Protein AF-A0A4R5APG4-F1 (afdb_monomer)

Secondary structure (DSSP, 8-state):
---TT----SEEEEEEE---GGGHHHHHHHHHHHHHTSSEEEEE-SSHHHHHHHHH-SS-GGGTT-SEEEEE-TTTHHHHHHHHHHHTTT------TTSEES-TTS-EEEEEEESS--EEE-TT--EEEEEE-TTS-EEE-S--SS----TTS--TT--

InterPro domains:
  IPR057929 RamC, N-terminal domain [PF25816] (4-157)

pLDDT: mean 94.04, std 6.3, range [63.09, 98.88]

Structure (mmCIF, N/CA/C/O backbone):
data_AF-A0A4R5APG4-F1
#
_entry.id   AF-A0A4R5APG4-F1
#
loop_
_atom_site.group_PDB
_atom_site.id
_atom_site.type_symbol
_atom_site.label_atom_id
_atom_site.label_alt_id
_atom_site.label_comp_id
_atom_site.label_asym_id
_atom_site.label_entity_id
_atom_site.label_seq_id
_atom_site.pdbx_PDB_ins_code
_atom_site.Cartn_x
_atom_site.Cartn_y
_atom_site.Cartn_z
_atom_site.occupancy
_atom_site.B_iso_or_equiv
_atom_site.auth_seq_id
_atom_site.auth_comp_id
_atom_site.auth_asym_id
_atom_site.auth_atom_id
_atom_site.pdbx_PDB_model_num
ATOM 1 N N . MET A 1 1 ? 4.770 -9.802 8.054 1.00 77.44 1 MET A N 1
ATOM 2 C CA . MET A 1 1 ? 4.606 -11.264 8.021 1.00 77.44 1 MET A CA 1
ATOM 3 C C . MET A 1 1 ? 4.981 -11.716 6.630 1.00 77.44 1 MET A C 1
ATOM 5 O O . MET A 1 1 ? 4.553 -11.059 5.688 1.00 77.44 1 MET A O 1
ATOM 9 N N . HIS A 1 2 ? 5.828 -12.738 6.549 1.00 75.38 2 HIS A N 1
ATOM 10 C CA . HIS A 1 2 ? 6.231 -13.380 5.303 1.00 75.38 2 HIS A CA 1
ATOM 11 C C . HIS A 1 2 ? 5.572 -14.762 5.250 1.00 75.38 2 HIS A C 1
ATOM 13 O O . HIS A 1 2 ? 5.692 -15.497 6.236 1.00 75.38 2 HIS A O 1
ATOM 19 N N . ASP A 1 3 ? 4.857 -15.097 4.175 1.00 73.44 3 ASP A N 1
ATOM 20 C CA . ASP A 1 3 ? 4.383 -16.463 3.928 1.00 73.44 3 ASP A CA 1
ATOM 21 C C . ASP A 1 3 ? 5.492 -17.241 3.200 1.00 73.44 3 ASP A C 1
ATOM 23 O O . ASP A 1 3 ? 5.746 -16.990 2.024 1.00 73.44 3 ASP A O 1
ATOM 27 N N . PRO A 1 4 ? 6.154 -18.214 3.855 1.00 67.12 4 PRO A N 1
ATOM 28 C CA . PRO A 1 4 ? 7.283 -18.937 3.266 1.00 67.12 4 PRO A CA 1
ATOM 29 C C . PRO A 1 4 ? 6.895 -19.817 2.065 1.00 67.12 4 PRO A C 1
ATOM 31 O O . PRO A 1 4 ? 7.771 -20.397 1.429 1.00 67.12 4 PRO A O 1
ATOM 34 N N . ARG A 1 5 ? 5.598 -19.964 1.765 1.00 68.44 5 ARG A N 1
ATOM 35 C CA . ARG A 1 5 ? 5.096 -20.689 0.587 1.00 68.44 5 ARG A CA 1
ATOM 36 C C . ARG A 1 5 ? 4.858 -19.768 -0.611 1.00 68.44 5 ARG A C 1
ATOM 38 O O . ARG A 1 5 ? 4.496 -20.258 -1.676 1.00 68.44 5 ARG A O 1
ATOM 45 N N . PHE A 1 6 ? 5.017 -18.460 -0.428 1.00 70.00 6 PHE A N 1
ATOM 46 C CA . PHE A 1 6 ? 4.746 -17.442 -1.428 1.00 70.00 6 PHE A CA 1
ATOM 47 C C . PHE A 1 6 ? 6.032 -16.685 -1.763 1.00 70.00 6 PHE A C 1
ATOM 49 O O . PHE A 1 6 ? 6.603 -15.977 -0.933 1.00 70.00 6 PHE A O 1
ATOM 56 N N . GLU A 1 7 ? 6.490 -16.827 -3.004 1.00 78.81 7 GLU A N 1
ATOM 57 C CA . GLU A 1 7 ? 7.576 -15.999 -3.512 1.00 78.81 7 GLU A CA 1
ATOM 58 C C . GLU A 1 7 ? 7.003 -14.654 -3.962 1.00 78.81 7 GLU A C 1
ATOM 60 O O . GLU A 1 7 ? 6.211 -14.575 -4.902 1.00 78.81 7 GLU A O 1
ATOM 65 N N . ILE A 1 8 ? 7.399 -13.588 -3.265 1.00 81.44 8 ILE A N 1
ATOM 66 C CA . ILE A 1 8 ? 7.032 -12.219 -3.619 1.00 81.44 8 ILE A CA 1
ATOM 67 C C . ILE A 1 8 ? 7.535 -11.917 -5.047 1.00 81.44 8 ILE A C 1
ATOM 69 O O . ILE A 1 8 ? 8.744 -11.972 -5.290 1.00 81.44 8 ILE A O 1
ATOM 73 N N . PRO A 1 9 ? 6.652 -11.524 -5.986 1.00 88.69 9 PRO A N 1
ATOM 74 C CA . PRO A 1 9 ? 7.078 -11.003 -7.282 1.00 88.69 9 PRO A CA 1
ATOM 75 C C . PRO A 1 9 ? 7.939 -9.748 -7.111 1.00 88.69 9 PRO A C 1
ATOM 77 O O . PRO A 1 9 ? 7.756 -9.006 -6.154 1.00 88.69 9 PRO A O 1
ATOM 80 N N . ALA A 1 10 ? 8.814 -9.420 -8.065 1.00 92.06 10 ALA A N 1
ATOM 81 C CA . ALA A 1 10 ? 9.624 -8.196 -7.981 1.00 92.06 10 ALA A CA 1
ATOM 82 C C . ALA A 1 10 ? 8.779 -6.903 -7.951 1.00 92.06 10 ALA A C 1
ATOM 84 O O . ALA A 1 10 ? 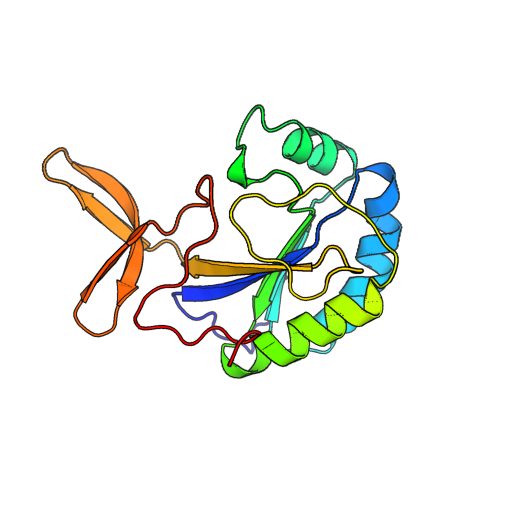9.183 -5.897 -7.360 1.00 92.06 10 ALA A O 1
ATOM 85 N N . GLN A 1 11 ? 7.593 -6.922 -8.566 1.00 95.88 11 GLN A N 1
ATOM 86 C CA . GLN A 1 11 ? 6.645 -5.810 -8.649 1.00 95.88 11 GLN A CA 1
ATOM 87 C C . GLN A 1 11 ? 5.217 -6.303 -8.884 1.00 95.88 11 GLN A C 1
ATOM 89 O O . GLN A 1 11 ? 5.006 -7.425 -9.337 1.00 95.88 11 GLN A O 1
ATOM 94 N N . GLY A 1 12 ? 4.241 -5.436 -8.631 1.00 96.06 12 GLY A N 1
ATOM 95 C CA . GLY A 1 12 ? 2.837 -5.739 -8.876 1.00 96.06 12 GLY A CA 1
ATOM 96 C C . GLY A 1 12 ? 1.892 -4.712 -8.267 1.00 96.06 12 GLY A C 1
ATOM 97 O O . GLY A 1 12 ? 2.291 -3.605 -7.889 1.00 96.06 12 GLY A O 1
ATOM 98 N N . TRP A 1 13 ? 0.630 -5.108 -8.135 1.00 97.31 13 TRP A N 1
ATOM 99 C CA . TRP A 1 13 ? -0.403 -4.331 -7.458 1.00 97.31 13 TRP A CA 1
ATOM 100 C C . TRP A 1 13 ? -0.289 -4.496 -5.941 1.00 97.31 13 TRP A C 1
ATOM 102 O O . TRP A 1 13 ? -0.611 -5.550 -5.401 1.00 97.31 13 TRP A O 1
ATOM 112 N N . LY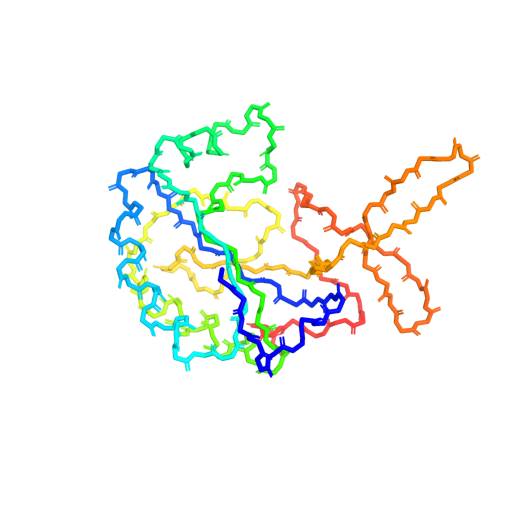S A 1 14 ? 0.163 -3.450 -5.241 1.00 96.62 14 LYS A N 1
ATOM 113 C CA . LYS A 1 14 ? 0.129 -3.405 -3.770 1.00 96.62 14 LYS A CA 1
ATOM 114 C C . LYS A 1 14 ? -1.215 -2.889 -3.301 1.00 96.62 14 LYS A C 1
ATOM 116 O O . LYS A 1 14 ? -1.763 -1.973 -3.917 1.00 96.62 14 LYS A O 1
ATOM 121 N N . LEU A 1 15 ? -1.676 -3.395 -2.162 1.00 98.50 15 LEU A N 1
ATOM 122 C CA . LEU A 1 15 ? -2.828 -2.840 -1.459 1.00 98.50 15 LEU A CA 1
ATOM 123 C C . LEU A 1 15 ? -2.356 -2.069 -0.226 1.00 98.50 15 LEU A C 1
ATOM 125 O O . LEU A 1 15 ? -1.405 -2.465 0.451 1.00 98.50 15 LEU A O 1
ATOM 129 N N . HIS A 1 16 ? -3.045 -0.981 0.090 1.00 98.81 16 HIS A N 1
ATOM 130 C CA . HIS A 1 16 ? -2.822 -0.205 1.298 1.00 98.81 16 HIS A CA 1
ATOM 131 C C . HIS A 1 16 ? -4.139 0.006 2.034 1.00 98.81 16 HIS A C 1
ATOM 133 O O . HIS A 1 16 ? -5.145 0.394 1.440 1.00 98.81 16 HIS A O 1
ATOM 139 N N . VAL A 1 17 ? -4.121 -0.212 3.344 1.00 98.88 17 VAL A N 1
ATOM 140 C CA . VAL A 1 17 ? -5.251 0.105 4.219 1.00 98.88 17 VAL A CA 1
ATOM 141 C C . VAL A 1 17 ? -4.924 1.362 4.995 1.00 98.88 17 VAL A C 1
ATOM 143 O O . VAL A 1 17 ? -3.857 1.457 5.610 1.00 98.88 17 VAL A O 1
ATOM 146 N N . SER A 1 18 ? -5.869 2.299 4.983 1.00 98.81 18 SER A N 1
ATOM 147 C CA . SER A 1 18 ? -5.770 3.550 5.712 1.00 98.81 18 SER A CA 1
ATOM 148 C C . SER A 1 18 ? -6.556 3.571 7.003 1.00 98.81 18 SER A C 1
ATOM 150 O O . SER A 1 18 ? -7.706 3.150 7.067 1.00 98.81 18 SER A O 1
ATOM 152 N N . ALA A 1 19 ? -5.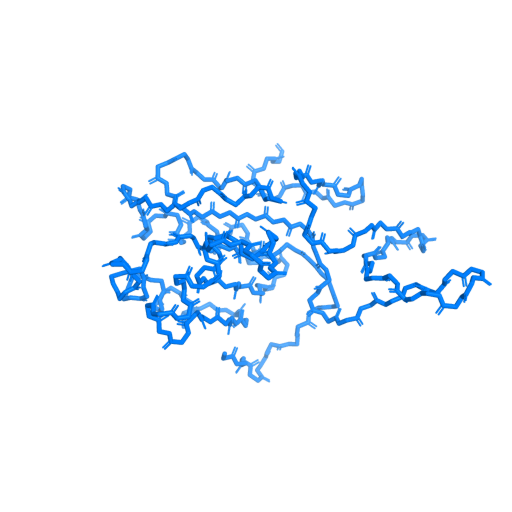910 4.088 8.044 1.00 98.62 19 ALA A N 1
ATOM 153 C CA . ALA A 1 19 ? -6.470 4.208 9.377 1.00 98.62 19 ALA A CA 1
ATOM 154 C C . ALA A 1 19 ? -5.971 5.480 10.064 1.00 98.62 19 ALA A C 1
ATOM 156 O O . ALA A 1 19 ? -4.946 6.069 9.706 1.00 98.62 19 ALA A O 1
ATOM 157 N N . ARG A 1 20 ? -6.708 5.890 11.094 1.00 98.19 20 ARG A N 1
ATOM 158 C CA . ARG A 1 20 ? -6.275 6.909 12.051 1.00 98.19 20 ARG A CA 1
ATOM 159 C C . ARG A 1 20 ? -5.601 6.210 13.237 1.00 98.19 20 ARG A C 1
ATOM 161 O O . ARG A 1 20 ? -5.941 5.061 13.513 1.00 98.19 20 ARG A O 1
ATOM 168 N N . PRO A 1 21 ? -4.734 6.894 14.005 1.00 98.19 21 PRO A N 1
ATOM 169 C CA . PRO A 1 21 ? -4.140 6.318 15.214 1.00 98.19 21 PRO A CA 1
ATOM 170 C C . PRO A 1 21 ? -5.180 5.709 16.166 1.00 98.19 21 PRO A C 1
ATOM 172 O O . PRO A 1 21 ? -5.004 4.589 16.634 1.00 98.19 21 PRO A O 1
ATOM 175 N N . GLY A 1 22 ? -6.305 6.403 16.376 1.00 98.31 22 GLY A N 1
ATOM 176 C CA . GLY A 1 22 ? -7.391 5.941 17.247 1.00 98.31 22 GLY A CA 1
ATOM 177 C C . GLY A 1 22 ? -8.217 4.767 16.706 1.00 98.31 22 GLY A C 1
ATOM 178 O O . GLY A 1 22 ? -8.910 4.129 17.486 1.00 98.31 22 GLY A O 1
ATOM 179 N N . THR A 1 23 ? -8.145 4.459 15.406 1.00 98.38 23 THR A N 1
ATOM 180 C CA . THR A 1 23 ? -8.878 3.336 14.787 1.00 98.38 23 THR A CA 1
ATOM 181 C C . THR A 1 23 ? -7.957 2.194 14.359 1.00 98.38 23 THR A C 1
ATOM 183 O O . THR A 1 23 ? -8.414 1.246 13.721 1.00 98.38 23 THR A O 1
ATOM 186 N N . LEU A 1 24 ? -6.661 2.260 14.689 1.00 98.62 24 LEU A N 1
ATOM 187 C CA . LEU A 1 24 ? -5.680 1.267 14.253 1.00 98.62 24 LEU A CA 1
ATOM 188 C C . LEU A 1 24 ? -6.026 -0.138 14.757 1.00 98.62 24 LEU A C 1
ATOM 190 O O . LEU A 1 24 ? -6.040 -1.059 13.951 1.00 98.62 24 LEU A O 1
ATOM 194 N N . ALA A 1 25 ? -6.336 -0.300 16.047 1.00 98.50 25 ALA A N 1
ATOM 195 C CA . ALA A 1 25 ? -6.652 -1.612 16.623 1.00 98.50 25 ALA A CA 1
ATOM 196 C C . ALA A 1 25 ? -7.862 -2.261 15.932 1.00 98.50 25 ALA A C 1
ATOM 198 O O . ALA A 1 25 ? -7.736 -3.351 15.387 1.00 98.50 25 ALA A O 1
ATOM 199 N N . GLU A 1 26 ? -8.978 -1.534 15.824 1.00 98.69 26 GLU A N 1
ATOM 200 C CA . GLU A 1 26 ? -10.175 -2.008 15.118 1.00 98.69 26 GLU A CA 1
ATOM 201 C C . GLU A 1 26 ? -9.891 -2.334 13.643 1.00 98.69 26 GLU A C 1
ATOM 203 O O . GLU A 1 26 ? -10.391 -3.322 13.108 1.00 98.69 26 GLU A O 1
ATOM 208 N N . THR A 1 27 ? -9.064 -1.524 12.974 1.00 98.75 27 THR A N 1
ATOM 209 C CA . THR A 1 27 ? -8.662 -1.795 11.587 1.00 98.75 27 THR A CA 1
ATOM 210 C C . THR A 1 27 ? -7.893 -3.114 11.501 1.00 98.75 27 THR A C 1
ATOM 212 O O . THR A 1 27 ? -8.185 -3.927 10.628 1.00 98.75 27 THR A O 1
ATOM 215 N N . LEU A 1 28 ? -6.932 -3.345 12.403 1.00 98.62 28 LEU A N 1
ATOM 216 C CA . LEU A 1 28 ? -6.134 -4.573 12.442 1.00 98.62 28 LEU A CA 1
ATOM 217 C C . LEU A 1 28 ? -6.996 -5.804 12.744 1.00 98.62 28 LEU A C 1
ATOM 219 O O . LEU A 1 28 ? -6.867 -6.802 12.036 1.00 98.62 28 LEU A O 1
ATOM 223 N N . ASP A 1 29 ? -7.916 -5.711 13.704 1.00 98.69 29 ASP A N 1
ATOM 224 C CA . ASP A 1 29 ? -8.833 -6.800 14.066 1.00 98.69 29 ASP A CA 1
ATOM 225 C C . ASP A 1 29 ? -9.686 -7.264 12.876 1.00 98.69 29 ASP A C 1
ATOM 227 O O . ASP A 1 29 ? -9.983 -8.451 12.743 1.00 98.69 29 ASP A O 1
ATOM 231 N N . ARG A 1 30 ? -10.048 -6.342 11.975 1.00 98.69 30 ARG A N 1
ATOM 232 C CA . ARG A 1 30 ? -10.856 -6.644 10.785 1.00 98.69 30 ARG A CA 1
ATOM 233 C C . ARG A 1 30 ? -10.040 -7.171 9.606 1.00 98.69 30 ARG A C 1
ATOM 235 O O . ARG A 1 30 ? -10.530 -8.023 8.870 1.00 98.69 30 ARG A O 1
ATOM 242 N N . VAL A 1 31 ? -8.813 -6.685 9.397 1.00 98.56 31 VAL A N 1
ATOM 243 C CA . VAL A 1 31 ? -8.007 -7.078 8.221 1.00 98.56 31 VAL A CA 1
ATOM 244 C C . VAL A 1 31 ? -7.174 -8.329 8.451 1.00 98.56 31 VAL A C 1
ATOM 246 O O . VAL A 1 31 ? -7.003 -9.108 7.519 1.00 98.56 31 VAL A O 1
ATOM 249 N N . LEU A 1 32 ? -6.656 -8.553 9.662 1.00 98.31 32 LEU A N 1
ATOM 250 C CA . LEU A 1 32 ? -5.766 -9.685 9.932 1.00 98.31 32 LEU A CA 1
ATOM 251 C C . LEU A 1 32 ? -6.414 -11.049 9.628 1.00 98.31 32 LEU A C 1
ATOM 253 O O . LEU A 1 32 ? -5.738 -11.860 8.996 1.00 98.31 32 LEU A O 1
ATOM 257 N N . PRO A 1 33 ? -7.695 -11.314 9.966 1.00 97.94 33 PRO A N 1
ATOM 258 C CA . PRO A 1 33 ? -8.351 -12.566 9.584 1.00 97.94 33 PRO A CA 1
ATOM 259 C C . PRO A 1 33 ? -8.388 -12.797 8.068 1.00 97.94 33 PRO A C 1
ATOM 261 O O . PRO A 1 33 ? -8.188 -13.921 7.615 1.00 97.94 33 PRO A O 1
ATOM 264 N N . VAL A 1 34 ? -8.595 -11.735 7.281 1.00 98.06 34 VAL A N 1
ATOM 265 C CA . VAL A 1 34 ? -8.603 -11.801 5.809 1.00 98.06 34 VAL A CA 1
ATOM 266 C C . VAL A 1 34 ? -7.194 -12.079 5.278 1.00 98.06 34 VAL A C 1
ATOM 268 O O . VAL A 1 34 ? -7.004 -12.949 4.429 1.00 98.06 34 VAL A O 1
ATOM 271 N N . LEU A 1 35 ? -6.192 -11.370 5.810 1.00 96.75 35 LEU A N 1
ATOM 272 C CA . LEU A 1 35 ? -4.796 -11.495 5.384 1.00 96.75 35 LEU A CA 1
ATOM 273 C C . LEU A 1 35 ? -4.207 -12.869 5.719 1.00 96.75 35 LEU A C 1
ATOM 275 O O . LEU A 1 35 ? -3.512 -13.442 4.892 1.00 96.75 35 LEU A O 1
ATOM 279 N N . PHE A 1 36 ? -4.510 -13.430 6.893 1.00 94.94 36 PHE A N 1
ATOM 280 C CA . PHE A 1 36 ? -4.042 -14.771 7.265 1.00 94.94 36 PHE A CA 1
ATOM 281 C C . PHE A 1 36 ? -4.699 -15.898 6.458 1.00 94.94 36 PHE A C 1
ATOM 283 O O . PHE A 1 36 ? -4.147 -16.994 6.392 1.00 94.94 36 PHE A O 1
ATOM 290 N N . GLY A 1 37 ? -5.860 -15.644 5.849 1.00 91.25 37 GLY A N 1
ATOM 291 C CA . GLY A 1 37 ? -6.549 -16.596 4.978 1.00 91.25 37 GLY A CA 1
ATOM 292 C C . GLY A 1 37 ? -6.100 -16.568 3.513 1.00 91.25 37 GLY A C 1
ATOM 293 O O . GLY A 1 37 ? -6.592 -17.380 2.735 1.00 91.25 37 GLY A O 1
ATOM 294 N N . THR A 1 38 ? -5.197 -15.659 3.127 1.00 89.06 38 THR A N 1
ATOM 295 C CA . THR A 1 38 ? -4.838 -15.397 1.722 1.00 89.06 38 THR A CA 1
ATOM 296 C C . THR A 1 38 ? -3.326 -15.489 1.517 1.00 89.06 38 THR A C 1
ATOM 298 O O . THR A 1 38 ? -2.558 -15.092 2.391 1.00 89.06 38 THR A O 1
ATOM 301 N N . ALA A 1 39 ? -2.879 -15.971 0.354 1.00 87.38 39 ALA A N 1
ATOM 302 C CA . ALA A 1 39 ? -1.461 -15.995 -0.011 1.00 87.38 39 ALA A CA 1
ATOM 303 C C . ALA A 1 39 ? -0.947 -14.568 -0.278 1.00 87.38 39 ALA A C 1
ATOM 305 O O . ALA A 1 39 ? -1.087 -14.020 -1.375 1.00 87.38 39 ALA A O 1
ATOM 306 N N . CYS A 1 40 ? -0.398 -13.936 0.757 1.00 92.50 40 CYS A N 1
ATOM 307 C CA . CYS A 1 40 ? 0.173 -12.603 0.664 1.00 92.50 40 CYS A CA 1
ATOM 308 C C . CYS A 1 40 ? 1.190 -12.337 1.773 1.00 92.50 40 CYS A C 1
ATOM 310 O O . CYS A 1 40 ? 1.108 -12.873 2.879 1.00 92.50 40 CYS A O 1
ATOM 312 N N . ASP A 1 41 ? 2.082 -11.398 1.492 1.00 94.94 41 ASP A N 1
ATOM 313 C CA . ASP A 1 41 ? 2.926 -10.781 2.503 1.00 94.94 41 ASP A CA 1
ATOM 314 C C . ASP A 1 41 ? 2.339 -9.437 2.919 1.00 94.94 41 ASP A C 1
ATOM 316 O O . ASP A 1 41 ? 1.689 -8.742 2.135 1.00 94.94 41 ASP A O 1
ATOM 320 N N . PHE A 1 42 ? 2.596 -9.008 4.152 1.00 96.62 42 PHE A N 1
ATOM 321 C CA . PHE A 1 42 ? 2.140 -7.694 4.603 1.00 96.62 42 PHE A CA 1
ATOM 322 C C . PHE A 1 42 ? 2.963 -7.131 5.757 1.00 96.62 42 PHE A C 1
ATOM 324 O O . PHE A 1 42 ? 3.608 -7.848 6.530 1.00 96.62 42 PHE A O 1
ATOM 331 N N . LYS A 1 43 ? 2.898 -5.809 5.910 1.00 96.75 43 LYS A N 1
ATOM 332 C CA . LYS A 1 43 ? 3.414 -5.075 7.071 1.00 96.75 43 LYS A CA 1
ATOM 333 C C . LYS A 1 43 ? 2.346 -4.141 7.623 1.00 96.75 43 LYS A C 1
ATOM 335 O O . LYS A 1 43 ? 1.527 -3.618 6.869 1.00 96.75 43 LYS A O 1
ATOM 340 N N . VAL A 1 44 ? 2.396 -3.912 8.930 1.00 98.50 44 VAL A N 1
ATOM 341 C CA . VAL A 1 44 ? 1.463 -3.044 9.657 1.00 98.50 44 VAL A CA 1
ATOM 342 C C . VAL A 1 44 ? 2.231 -1.984 10.440 1.00 98.50 44 VAL A C 1
ATOM 344 O O . VAL A 1 44 ? 3.369 -2.218 10.857 1.00 98.50 44 VAL A O 1
ATOM 347 N N . ALA A 1 45 ? 1.612 -0.829 10.674 1.00 97.88 45 ALA A N 1
ATOM 348 C CA . ALA A 1 45 ? 2.097 0.127 11.656 1.00 97.88 45 ALA A CA 1
ATOM 349 C C . ALA A 1 45 ? 2.109 -0.542 13.039 1.00 97.88 45 ALA A C 1
ATOM 351 O O . ALA A 1 45 ? 1.087 -1.027 13.520 1.00 97.88 45 ALA A O 1
ATOM 352 N N . ARG A 1 46 ? 3.279 -0.577 13.683 1.00 96.81 46 ARG A N 1
ATOM 353 C CA . ARG A 1 46 ? 3.480 -1.311 14.946 1.00 96.81 46 ARG A CA 1
ATOM 354 C C . ARG A 1 46 ? 2.745 -0.714 16.152 1.00 96.81 46 ARG A C 1
ATOM 356 O O . ARG A 1 46 ? 2.652 -1.369 17.182 1.00 96.81 46 ARG A O 1
ATOM 363 N N . SER A 1 47 ? 2.304 0.541 16.069 1.00 98.12 47 SER A N 1
ATOM 364 C CA . SER A 1 47 ? 1.578 1.228 17.139 1.00 98.12 47 SER A CA 1
ATOM 365 C C . SER A 1 47 ? 0.827 2.451 16.612 1.00 98.12 47 SER A C 1
ATOM 367 O O . SER A 1 47 ? 1.137 2.973 15.538 1.00 98.12 47 SER A O 1
ATOM 369 N N . ALA A 1 48 ? -0.130 2.946 17.402 1.00 97.94 48 ALA A N 1
ATOM 370 C CA . ALA A 1 48 ? -0.859 4.176 17.098 1.00 97.94 48 ALA A CA 1
ATOM 371 C C . ALA A 1 48 ? 0.071 5.401 17.015 1.00 97.94 48 ALA A C 1
ATOM 373 O O . ALA A 1 48 ? -0.140 6.254 16.161 1.00 97.94 48 ALA A O 1
ATOM 374 N N . ALA A 1 49 ? 1.118 5.457 17.848 1.00 98.06 49 ALA A N 1
ATOM 375 C CA . ALA A 1 49 ? 2.122 6.523 17.811 1.00 98.06 49 ALA A CA 1
ATOM 376 C C . ALA A 1 49 ? 2.899 6.524 16.485 1.00 98.06 49 ALA A C 1
ATOM 378 O O . ALA A 1 49 ? 2.954 7.543 15.813 1.00 98.06 49 ALA A O 1
ATOM 379 N N . VAL A 1 50 ? 3.380 5.356 16.042 1.00 97.38 50 VAL A N 1
ATOM 380 C CA . VAL A 1 50 ? 4.063 5.233 14.744 1.00 97.38 50 VAL A CA 1
ATOM 381 C C . VAL A 1 50 ? 3.130 5.621 13.597 1.00 97.38 50 VAL A C 1
ATOM 383 O O . VAL A 1 50 ? 3.549 6.297 12.667 1.00 97.38 50 VAL A O 1
ATOM 386 N N . LEU A 1 51 ? 1.850 5.241 13.658 1.00 98.12 51 LEU A N 1
ATOM 387 C CA . LEU A 1 51 ? 0.881 5.674 12.650 1.00 98.12 51 LEU A CA 1
ATOM 388 C C . LEU A 1 51 ? 0.615 7.188 12.693 1.00 98.12 51 LEU A C 1
ATOM 390 O O . LEU A 1 51 ? 0.330 7.773 11.652 1.00 98.12 51 LEU A O 1
ATOM 394 N N . ALA A 1 52 ? 0.682 7.825 13.864 1.00 97.81 52 ALA A N 1
ATOM 395 C CA . ALA A 1 52 ? 0.554 9.2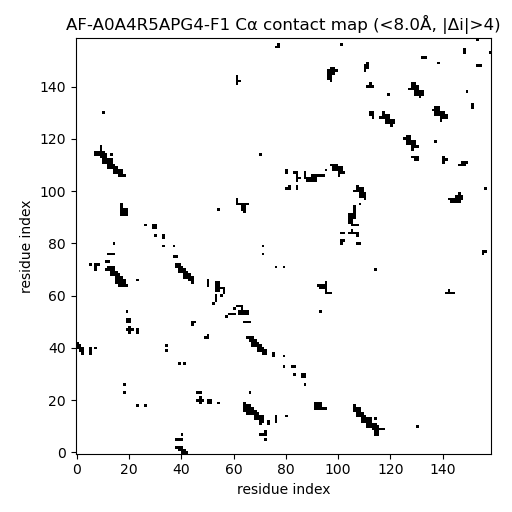75 13.976 1.00 97.81 52 ALA A CA 1
ATOM 396 C C . ALA A 1 52 ? 1.711 9.981 13.257 1.00 97.81 52 ALA A C 1
ATOM 398 O O . ALA A 1 52 ? 1.446 10.875 12.459 1.00 97.81 52 ALA A O 1
ATOM 399 N N . ASP A 1 53 ? 2.943 9.503 13.448 1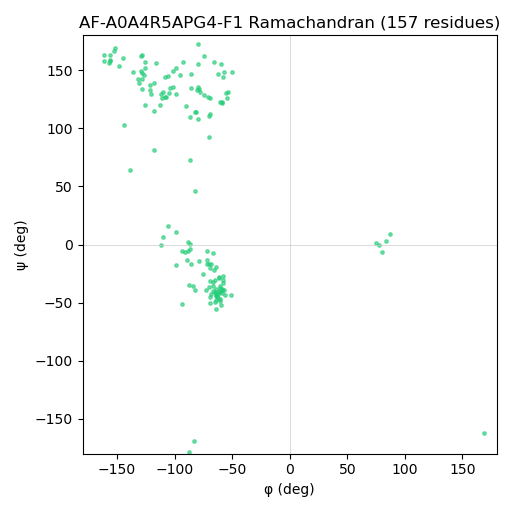.00 97.06 53 ASP A N 1
ATOM 400 C CA . ASP A 1 53 ? 4.132 10.026 12.764 1.00 97.06 53 ASP A CA 1
ATOM 401 C C . ASP A 1 53 ? 4.042 9.823 11.242 1.00 97.06 53 ASP A C 1
ATOM 403 O O . ASP A 1 53 ? 4.273 10.747 10.468 1.00 97.06 53 ASP A O 1
ATOM 407 N N . LEU A 1 54 ? 3.618 8.637 10.783 1.00 96.00 54 LEU A N 1
ATOM 408 C CA . LEU A 1 54 ? 3.394 8.391 9.349 1.00 96.00 54 LEU A CA 1
ATOM 409 C C . LEU A 1 54 ? 2.325 9.328 8.769 1.00 96.00 54 LEU A C 1
ATOM 411 O O . LEU A 1 54 ? 2.437 9.778 7.632 1.00 96.00 54 LEU A O 1
ATOM 415 N N . ASN A 1 55 ? 1.277 9.617 9.543 1.00 97.25 55 ASN A N 1
ATOM 416 C CA . ASN A 1 55 ? 0.180 10.481 9.122 1.00 97.25 55 ASN A CA 1
ATOM 417 C C . ASN A 1 55 ? 0.506 11.979 9.198 1.00 97.25 55 ASN A C 1
ATOM 419 O O . ASN A 1 55 ? -0.251 12.752 8.611 1.00 97.25 55 ASN A O 1
ATOM 423 N N . SER A 1 56 ? 1.579 12.397 9.882 1.00 96.00 56 SER A N 1
ATOM 424 C CA . SER A 1 56 ? 2.007 13.802 9.866 1.00 96.00 56 SER A CA 1
ATOM 425 C C . SER A 1 56 ? 2.563 14.195 8.497 1.00 96.00 56 SER A C 1
ATOM 427 O O . SER A 1 56 ? 2.386 15.326 8.056 1.00 96.00 56 SER A O 1
ATOM 429 N N . GLY A 1 57 ? 3.174 13.235 7.794 1.00 92.00 57 GLY A N 1
ATOM 430 C CA . GLY A 1 57 ? 3.794 13.448 6.489 1.00 92.00 57 GLY A CA 1
ATOM 431 C C . GLY A 1 57 ? 5.135 14.183 6.548 1.00 92.00 57 GLY A C 1
ATOM 432 O O . GLY A 1 57 ? 5.730 14.388 5.494 1.00 92.00 57 GLY A O 1
ATOM 433 N N . ASP A 1 58 ? 5.633 14.529 7.743 1.00 90.56 58 ASP A N 1
ATOM 434 C CA . ASP A 1 58 ? 6.876 15.300 7.918 1.00 90.56 58 ASP A CA 1
ATOM 435 C C . ASP A 1 58 ? 8.117 14.543 7.419 1.00 90.56 58 ASP A C 1
ATOM 437 O O . ASP A 1 58 ? 9.084 15.155 6.973 1.00 90.56 58 ASP A O 1
ATOM 441 N N . GLY A 1 59 ? 8.099 13.208 7.501 1.00 85.38 59 GLY A N 1
ATOM 442 C CA . GLY A 1 59 ? 9.188 12.355 7.017 1.00 85.38 59 GLY A CA 1
ATOM 443 C C . GLY A 1 59 ? 8.986 11.865 5.584 1.00 85.38 59 GLY A C 1
ATOM 444 O O . GLY A 1 59 ? 9.875 11.985 4.747 1.00 85.38 59 GLY A O 1
ATOM 445 N N . ASP A 1 60 ? 7.816 11.291 5.303 1.00 90.00 60 ASP A N 1
ATOM 446 C CA . ASP A 1 60 ? 7.464 10.748 3.991 1.00 90.00 60 ASP A CA 1
ATOM 447 C C . ASP A 1 60 ? 5.976 10.991 3.722 1.00 90.00 60 ASP A C 1
ATOM 449 O O . ASP A 1 60 ? 5.105 10.274 4.222 1.00 90.00 60 ASP A O 1
ATOM 453 N N . ALA A 1 61 ? 5.673 11.989 2.891 1.00 92.50 61 ALA A N 1
ATOM 454 C CA . ALA A 1 61 ? 4.307 12.267 2.449 1.00 92.50 61 ALA A CA 1
ATOM 455 C C . ALA A 1 61 ? 3.666 11.058 1.735 1.00 92.50 61 ALA A C 1
ATOM 457 O O . ALA A 1 61 ? 2.447 10.874 1.770 1.00 92.50 61 ALA A O 1
ATOM 458 N N . GLY A 1 62 ? 4.481 10.196 1.120 1.00 93.06 62 GLY A N 1
ATOM 459 C CA . GLY A 1 62 ? 4.057 8.952 0.497 1.00 93.06 62 GLY A CA 1
ATOM 460 C C . GLY A 1 62 ? 3.607 7.886 1.496 1.00 93.06 62 GLY A C 1
ATOM 461 O O . GLY A 1 62 ? 2.912 6.952 1.086 1.00 93.06 62 GLY A O 1
ATOM 462 N N . ALA A 1 63 ? 3.945 8.014 2.781 1.00 94.69 63 ALA A N 1
ATOM 463 C CA . ALA A 1 63 ? 3.543 7.094 3.841 1.00 94.69 63 ALA A CA 1
ATOM 464 C C . ALA A 1 63 ? 2.210 7.463 4.511 1.00 94.69 63 ALA A C 1
ATOM 466 O O . ALA A 1 63 ? 1.626 6.624 5.204 1.00 94.69 63 ALA A O 1
ATOM 467 N N . VAL A 1 64 ? 1.704 8.679 4.280 1.00 97.12 64 VAL A N 1
ATOM 468 C CA . VAL A 1 64 ? 0.468 9.175 4.896 1.00 97.12 64 VAL A CA 1
ATOM 469 C C . VAL A 1 64 ? -0.687 8.216 4.627 1.00 97.12 64 VAL A C 1
ATOM 471 O O . VAL A 1 64 ? -0.987 7.851 3.488 1.00 97.12 64 VAL A O 1
ATOM 474 N N . GLY A 1 65 ? -1.346 7.803 5.705 1.00 95.81 65 GLY A N 1
ATOM 475 C CA . GLY A 1 65 ? -2.458 6.871 5.686 1.00 95.81 65 GLY A CA 1
ATOM 476 C C . GLY A 1 65 ? -2.061 5.409 5.505 1.00 95.81 65 GLY A C 1
ATOM 477 O O . GLY A 1 65 ? -2.952 4.583 5.499 1.00 95.81 65 GLY A O 1
ATOM 478 N N . LYS A 1 66 ? -0.794 5.008 5.364 1.00 97.56 66 LYS A N 1
ATOM 479 C CA . LYS A 1 66 ? -0.436 3.592 5.118 1.00 97.56 66 LYS A CA 1
ATOM 480 C C . LYS A 1 66 ? -0.300 2.801 6.420 1.00 97.56 66 LYS A C 1
ATOM 482 O O . LYS A 1 66 ? 0.799 2.436 6.830 1.00 97.56 66 LYS A O 1
ATOM 487 N N . ALA A 1 67 ? -1.433 2.508 7.058 1.00 98.56 67 ALA A N 1
ATOM 488 C CA . ALA A 1 67 ? -1.476 1.699 8.277 1.00 98.56 67 ALA A CA 1
ATOM 489 C C . ALA A 1 67 ? -1.140 0.224 8.015 1.00 98.56 67 ALA A C 1
ATOM 491 O O . ALA A 1 67 ? -0.464 -0.405 8.827 1.00 98.56 67 ALA A O 1
ATOM 492 N N . VAL A 1 68 ? -1.572 -0.317 6.872 1.00 98.75 68 VAL A N 1
ATOM 493 C CA . VAL A 1 68 ? -1.195 -1.657 6.395 1.00 98.75 68 VAL A CA 1
ATOM 494 C C . VAL A 1 68 ? -0.746 -1.560 4.944 1.00 98.75 68 VAL A C 1
ATOM 496 O O . VAL A 1 68 ? -1.348 -0.836 4.156 1.00 98.75 68 VAL A O 1
ATOM 499 N N . THR A 1 69 ? 0.312 -2.284 4.590 1.00 98.31 69 THR A N 1
ATOM 500 C CA . THR A 1 69 ? 0.745 -2.507 3.203 1.00 98.31 69 THR A CA 1
ATOM 501 C C . THR A 1 69 ? 0.738 -4.001 2.929 1.00 98.31 69 THR A C 1
ATOM 503 O O . THR A 1 69 ? 1.335 -4.751 3.702 1.00 98.31 69 THR A O 1
ATOM 506 N N . VAL A 1 70 ? 0.100 -4.410 1.837 1.00 98.00 70 VAL A N 1
ATOM 507 C CA . VAL A 1 70 ? -0.084 -5.808 1.439 1.00 98.00 70 VAL A CA 1
ATOM 508 C C . VAL A 1 70 ? 0.533 -6.032 0.062 1.00 98.00 70 VAL A C 1
ATOM 510 O O . VAL A 1 70 ? 0.371 -5.210 -0.845 1.00 98.00 70 VAL A O 1
ATOM 513 N N . TYR A 1 71 ? 1.225 -7.156 -0.074 1.00 96.50 71 TYR A N 1
ATOM 514 C CA . TYR A 1 71 ? 1.909 -7.642 -1.265 1.00 96.50 71 TYR A CA 1
ATOM 515 C C . TYR A 1 71 ? 1.246 -8.969 -1.672 1.00 96.50 71 TYR A C 1
ATOM 517 O O . TYR A 1 71 ? 1.708 -10.037 -1.262 1.00 96.50 71 TYR A O 1
ATOM 525 N N . PRO A 1 72 ? 0.099 -8.915 -2.373 1.00 95.00 72 PRO A N 1
ATOM 526 C CA . PRO A 1 72 ? -0.617 -10.113 -2.797 1.00 95.00 72 PRO A CA 1
ATOM 527 C C . PRO A 1 72 ? 0.084 -10.812 -3.964 1.00 95.00 72 PRO A C 1
ATOM 529 O O . PRO A 1 72 ? 0.860 -10.191 -4.699 1.00 95.00 72 PRO A O 1
ATOM 532 N N . ALA A 1 73 ? -0.260 -12.081 -4.186 1.00 91.88 73 ALA A N 1
ATOM 533 C CA . ALA A 1 73 ? -0.048 -12.708 -5.486 1.00 91.88 73 ALA A CA 1
ATOM 534 C C . ALA A 1 73 ? -0.775 -11.909 -6.597 1.00 91.88 73 ALA A C 1
ATOM 536 O O . ALA A 1 73 ? -1.810 -11.287 -6.321 1.00 91.88 73 ALA A O 1
ATOM 537 N N . PRO A 1 74 ? -0.255 -11.871 -7.841 1.00 90.06 74 PRO A N 1
ATOM 538 C CA . PRO A 1 74 ? -0.840 -11.053 -8.908 1.00 90.06 74 PRO A CA 1
ATOM 539 C C . PRO A 1 74 ? -2.316 -11.359 -9.201 1.00 90.06 74 PRO A C 1
ATOM 541 O O . PRO A 1 74 ? -3.098 -10.441 -9.438 1.00 90.06 74 PRO A O 1
ATOM 544 N N . ASP A 1 75 ? -2.688 -12.635 -9.159 1.00 90.75 75 ASP A N 1
ATOM 545 C CA . ASP A 1 75 ? -4.039 -13.161 -9.363 1.00 90.75 75 ASP A CA 1
ATOM 546 C C . ASP A 1 75 ? -4.972 -12.932 -8.162 1.00 90.75 75 ASP A C 1
ATOM 548 O O . ASP A 1 75 ? -6.181 -12.783 -8.336 1.00 90.75 75 ASP A O 1
ATOM 552 N N . GLU A 1 76 ? -4.419 -12.794 -6.957 1.00 93.50 76 GLU A N 1
ATOM 553 C CA . GLU A 1 76 ? -5.177 -12.554 -5.722 1.00 93.50 76 GLU A CA 1
ATOM 554 C C . GLU A 1 76 ? -5.481 -11.069 -5.461 1.00 93.50 76 GLU A C 1
ATOM 556 O O . GLU A 1 76 ? -6.353 -10.737 -4.654 1.00 93.50 76 GLU A O 1
ATOM 561 N N . ALA A 1 77 ? -4.787 -10.140 -6.129 1.00 95.12 77 ALA A N 1
ATOM 562 C CA . ALA A 1 77 ? -4.841 -8.712 -5.800 1.00 95.12 77 ALA A CA 1
ATOM 563 C C . ALA A 1 77 ? -6.267 -8.127 -5.813 1.00 95.12 77 ALA A C 1
ATOM 565 O O . ALA A 1 77 ? -6.641 -7.384 -4.898 1.00 95.12 77 ALA A O 1
ATOM 566 N N . ALA A 1 78 ? -7.072 -8.472 -6.823 1.00 96.88 78 ALA A N 1
ATOM 567 C CA . ALA A 1 78 ? -8.445 -7.986 -6.955 1.00 96.88 78 ALA A CA 1
ATOM 568 C C . ALA A 1 78 ? -9.365 -8.573 -5.872 1.00 96.88 78 ALA A C 1
ATOM 570 O O . ALA A 1 78 ? -10.060 -7.832 -5.170 1.00 96.88 78 ALA A O 1
ATOM 571 N N . ALA A 1 79 ? -9.339 -9.900 -5.708 1.00 97.25 79 ALA A N 1
ATOM 572 C CA . ALA A 1 79 ? -10.163 -10.610 -4.734 1.00 97.25 79 ALA A CA 1
ATOM 573 C C . ALA A 1 79 ? -9.853 -10.144 -3.304 1.00 97.25 79 ALA A C 1
ATOM 575 O O . ALA A 1 79 ? -10.764 -9.772 -2.558 1.00 97.25 79 ALA A O 1
ATOM 576 N N . LEU A 1 80 ? -8.566 -10.047 -2.959 1.00 97.94 80 LEU A N 1
ATOM 577 C CA . LEU A 1 80 ? -8.122 -9.569 -1.656 1.00 97.94 80 LEU A CA 1
ATOM 578 C C . LEU A 1 80 ? -8.500 -8.103 -1.421 1.00 97.94 80 LEU A C 1
ATOM 580 O O . LEU A 1 80 ? -8.972 -7.752 -0.340 1.00 97.94 80 LEU A O 1
ATOM 584 N N . GLY A 1 81 ? -8.349 -7.236 -2.426 1.00 98.44 81 GLY A N 1
ATOM 585 C CA . GLY A 1 81 ? -8.760 -5.836 -2.314 1.00 98.44 81 GLY A CA 1
ATOM 586 C C . GLY A 1 81 ? -10.254 -5.677 -2.035 1.00 98.44 81 GLY A C 1
ATOM 587 O O . GLY A 1 81 ? -10.636 -4.857 -1.197 1.00 98.44 81 GLY A O 1
ATOM 588 N N . HIS A 1 82 ? -11.101 -6.485 -2.678 1.00 98.50 82 HIS A N 1
ATOM 589 C CA . HIS A 1 82 ? -12.538 -6.503 -2.408 1.00 98.50 82 HIS A CA 1
ATOM 590 C C . HIS A 1 82 ? -12.873 -7.064 -1.023 1.00 98.50 82 HIS A C 1
ATOM 592 O O . HIS A 1 82 ? -13.686 -6.463 -0.323 1.00 98.50 82 HIS A O 1
ATOM 598 N N . ALA A 1 83 ? -12.220 -8.147 -0.593 1.00 98.56 83 ALA A N 1
ATOM 599 C CA . ALA A 1 83 ? -12.420 -8.724 0.736 1.00 98.56 83 ALA A CA 1
ATOM 600 C C . ALA A 1 83 ? -12.031 -7.743 1.858 1.00 98.56 83 ALA A C 1
ATOM 602 O O . ALA A 1 83 ? -12.772 -7.569 2.825 1.00 98.56 83 ALA A O 1
ATOM 603 N N . LEU A 1 84 ? -10.909 -7.033 1.702 1.00 98.75 84 LEU A N 1
ATOM 604 C CA . LEU A 1 84 ? -10.496 -5.977 2.630 1.00 98.75 84 LEU A CA 1
ATOM 605 C C . LEU A 1 84 ? -11.474 -4.796 2.622 1.00 98.75 84 LEU A C 1
ATOM 607 O O . LEU A 1 84 ? -11.774 -4.241 3.678 1.00 98.75 84 LEU A O 1
ATOM 611 N N . ALA A 1 85 ? -11.969 -4.397 1.445 1.00 98.69 85 ALA A N 1
ATOM 612 C CA . ALA A 1 85 ? -12.946 -3.317 1.341 1.00 98.69 85 ALA A CA 1
ATOM 613 C C . ALA A 1 85 ? -14.265 -3.684 2.033 1.00 98.69 85 ALA A C 1
ATOM 615 O O . ALA A 1 85 ? -14.851 -2.838 2.701 1.00 98.69 85 ALA A O 1
ATOM 616 N N . GLU A 1 86 ? -14.697 -4.939 1.923 1.00 98.69 86 GLU A N 1
ATOM 617 C CA . GLU A 1 86 ? -15.875 -5.443 2.623 1.00 98.69 86 GLU A CA 1
ATOM 618 C C . GLU A 1 86 ? -15.685 -5.436 4.141 1.00 98.69 86 GLU A C 1
ATOM 620 O O . GLU A 1 86 ? -16.497 -4.857 4.861 1.00 98.69 86 GLU A O 1
ATOM 625 N N . ALA A 1 87 ? -14.566 -5.978 4.630 1.00 98.69 87 ALA A N 1
ATOM 626 C CA . ALA A 1 87 ? -14.259 -6.005 6.059 1.00 98.69 87 ALA A CA 1
ATOM 627 C C . ALA A 1 87 ? -14.219 -4.598 6.691 1.00 98.69 87 ALA A C 1
ATOM 629 O O . ALA A 1 87 ? -14.556 -4.418 7.864 1.00 98.69 87 ALA A O 1
ATOM 630 N N . LEU A 1 88 ? -13.830 -3.584 5.914 1.00 98.75 88 LEU A N 1
ATOM 631 C CA . LEU A 1 88 ? -13.652 -2.204 6.372 1.00 98.75 88 LEU A CA 1
ATOM 632 C C . LEU A 1 88 ? -14.758 -1.245 5.910 1.00 98.75 88 LEU A C 1
ATOM 634 O O . LEU A 1 88 ? -14.575 -0.025 5.975 1.00 98.75 88 LEU A O 1
ATOM 638 N N . ALA A 1 89 ? -15.897 -1.768 5.454 1.00 98.56 89 ALA A N 1
ATOM 639 C CA . ALA A 1 89 ? -17.036 -0.956 5.049 1.00 98.56 89 ALA A CA 1
ATOM 640 C C . ALA A 1 89 ? -17.450 0.025 6.164 1.00 98.56 89 ALA A C 1
ATOM 642 O O . ALA A 1 89 ? -17.581 -0.341 7.335 1.00 98.56 89 ALA A O 1
ATOM 643 N N . GLY A 1 90 ? -17.632 1.294 5.800 1.00 98.12 90 GLY A N 1
ATOM 644 C CA . GLY A 1 90 ? -18.012 2.374 6.713 1.00 98.12 90 GLY A CA 1
ATOM 645 C C . GLY A 1 90 ? -16.865 2.952 7.549 1.00 98.12 90 GLY A C 1
ATOM 646 O O . GLY A 1 90 ? -17.063 3.967 8.218 1.00 98.12 90 GLY A O 1
ATOM 647 N N . MET A 1 91 ? -15.662 2.371 7.506 1.00 98.38 91 MET A N 1
ATOM 648 C CA . MET A 1 91 ? -14.498 2.936 8.190 1.00 98.38 91 MET A CA 1
ATOM 649 C C . MET A 1 91 ? -13.878 4.089 7.394 1.00 98.38 91 MET A C 1
ATOM 651 O O . MET A 1 91 ? -13.992 4.187 6.172 1.00 98.38 91 MET A O 1
ATOM 655 N N . ALA A 1 92 ? -13.177 4.977 8.098 1.00 96.81 92 ALA A N 1
ATOM 656 C CA . ALA A 1 92 ? -12.516 6.131 7.502 1.00 96.81 92 ALA A CA 1
ATOM 657 C C . ALA A 1 92 ? -11.041 6.211 7.907 1.00 96.81 92 ALA A C 1
ATOM 659 O O . ALA A 1 92 ? -10.657 5.906 9.035 1.00 96.81 92 ALA A O 1
ATOM 660 N N . GLY A 1 93 ? -10.225 6.720 6.990 1.00 97.19 93 GLY A N 1
ATOM 661 C CA . GLY A 1 93 ? -8.810 7.005 7.195 1.00 97.19 93 GLY A CA 1
ATOM 662 C C . GLY A 1 93 ? -8.358 8.153 6.290 1.00 97.19 93 GLY A C 1
ATOM 663 O O . GLY A 1 93 ? -9.118 8.563 5.401 1.00 97.19 93 GLY A O 1
ATOM 664 N N . PRO A 1 94 ? -7.150 8.703 6.505 1.00 97.44 94 PRO A N 1
ATOM 665 C CA . PRO A 1 94 ? -6.552 9.672 5.592 1.00 97.44 94 PRO A CA 1
ATOM 666 C C . PRO A 1 94 ? -6.575 9.189 4.136 1.00 97.44 94 PRO A C 1
ATOM 668 O O . PRO A 1 94 ? -6.485 7.989 3.851 1.00 97.44 94 PRO A O 1
ATOM 671 N N . ARG A 1 95 ? -6.694 10.122 3.190 1.00 96.75 95 ARG A N 1
ATOM 672 C CA . ARG A 1 95 ? -6.556 9.788 1.772 1.00 96.75 95 ARG A CA 1
ATOM 673 C C . ARG A 1 95 ? -5.093 9.471 1.476 1.00 96.75 95 ARG A C 1
ATOM 675 O O . ARG A 1 95 ? -4.236 10.310 1.723 1.00 96.75 95 ARG A O 1
ATOM 682 N N . ILE A 1 96 ? -4.839 8.310 0.879 1.00 97.81 96 ILE A N 1
ATOM 683 C CA . ILE A 1 96 ? -3.527 7.989 0.316 1.00 97.81 96 ILE A CA 1
ATOM 684 C C . ILE A 1 96 ? -3.458 8.627 -1.069 1.00 97.81 96 ILE A C 1
ATOM 686 O O . ILE A 1 96 ? -4.249 8.299 -1.952 1.00 97.81 96 ILE A O 1
ATOM 690 N N . VAL A 1 97 ? -2.569 9.604 -1.231 1.00 96.12 97 VAL A N 1
ATOM 691 C CA . VAL A 1 97 ? -2.531 10.458 -2.426 1.00 96.12 97 VAL A CA 1
ATOM 692 C C . VAL A 1 97 ? -1.987 9.724 -3.654 1.00 96.12 97 VAL A C 1
ATOM 694 O O . VAL A 1 97 ? -2.536 9.886 -4.743 1.00 96.12 97 VAL A O 1
ATOM 697 N N . SER A 1 98 ? -0.970 8.887 -3.441 1.00 96.69 98 SER A N 1
ATOM 698 C CA . SER A 1 98 ? -0.281 8.074 -4.457 1.00 96.69 98 SER A CA 1
ATOM 699 C C . SER A 1 98 ? -1.096 6.892 -4.988 1.00 96.69 98 SER A C 1
ATOM 701 O O . SER A 1 98 ? -0.653 6.195 -5.899 1.00 96.69 98 SER A O 1
ATOM 703 N N . ASP A 1 99 ? -2.272 6.635 -4.420 1.00 98.00 99 ASP A N 1
ATOM 704 C CA . ASP A 1 99 ? -3.027 5.418 -4.670 1.00 98.00 99 ASP A CA 1
ATOM 705 C C . ASP A 1 99 ? -4.460 5.715 -5.132 1.00 98.00 99 ASP A C 1
ATOM 707 O O . ASP A 1 99 ? -5.060 6.754 -4.829 1.00 98.00 99 ASP A O 1
ATOM 711 N N . ARG A 1 100 ? -5.056 4.746 -5.827 1.00 97.56 100 ARG A N 1
ATOM 712 C CA . ARG A 1 100 ? -6.480 4.744 -6.171 1.00 97.56 100 ARG A CA 1
ATOM 713 C C . ARG A 1 100 ? -7.253 3.927 -5.142 1.00 97.56 100 ARG A C 1
ATOM 715 O O . ARG A 1 100 ? -6.749 2.957 -4.597 1.00 97.56 100 ARG A O 1
ATOM 722 N N . ARG A 1 101 ? -8.489 4.330 -4.841 1.00 97.81 101 ARG A N 1
ATOM 723 C CA . ARG A 1 101 ? -9.342 3.635 -3.865 1.00 97.81 101 ARG A CA 1
ATOM 724 C C . ARG A 1 101 ? -10.106 2.486 -4.532 1.00 97.81 101 ARG A C 1
ATOM 726 O O . ARG A 1 101 ? -10.702 2.701 -5.589 1.00 97.81 101 ARG A O 1
ATOM 733 N N . VAL A 1 102 ? -10.142 1.318 -3.888 1.00 98.12 102 VAL A N 1
ATOM 734 C CA . VAL A 1 102 ? -10.884 0.130 -4.354 1.00 98.12 102 VAL A CA 1
ATOM 735 C C . VAL A 1 102 ? -12.392 0.410 -4.375 1.00 98.12 102 VAL A C 1
ATOM 737 O O . VAL A 1 102 ? -13.032 0.329 -5.425 1.00 98.12 102 VAL A O 1
ATOM 740 N N . ARG A 1 103 ? -12.952 0.824 -3.229 1.00 96.62 103 ARG A N 1
ATOM 741 C CA . ARG A 1 103 ? -14.382 1.127 -3.031 1.00 96.62 103 ARG A CA 1
ATOM 742 C C . ARG A 1 103 ? -14.549 2.424 -2.240 1.00 96.62 103 ARG A C 1
ATOM 744 O O . ARG A 1 103 ? -13.690 2.769 -1.439 1.00 96.62 103 ARG A O 1
ATOM 751 N N . ARG A 1 104 ? -15.614 3.199 -2.478 1.00 96.06 104 ARG A N 1
ATOM 752 C CA . ARG A 1 104 ? -15.750 4.554 -1.895 1.00 96.06 104 ARG A CA 1
ATOM 753 C C . ARG A 1 104 ? -15.914 4.560 -0.372 1.00 96.06 104 ARG A C 1
ATOM 755 O O . ARG A 1 104 ? -15.394 5.471 0.269 1.00 96.06 104 ARG A O 1
ATOM 762 N N . ASP A 1 105 ? -16.607 3.570 0.167 1.00 97.81 105 ASP A N 1
ATOM 763 C CA . ASP A 1 105 ? -17.017 3.400 1.566 1.00 97.81 105 ASP A CA 1
ATOM 764 C C . ASP A 1 105 ? -15.990 2.663 2.441 1.00 97.81 105 ASP A C 1
ATOM 766 O O . ASP A 1 105 ? -16.265 2.440 3.614 1.00 97.81 105 ASP A O 1
ATOM 770 N N . ALA A 1 106 ? -14.826 2.292 1.901 1.00 98.44 106 ALA A N 1
ATOM 771 C CA . ALA A 1 106 ? -13.778 1.600 2.645 1.00 98.44 106 ALA A CA 1
ATOM 772 C C . ALA A 1 106 ? -12.409 2.263 2.413 1.00 98.44 106 ALA A C 1
ATOM 774 O O . ALA A 1 106 ? -12.105 2.677 1.288 1.00 98.44 106 ALA A O 1
ATOM 775 N N . PRO A 1 107 ? -11.535 2.362 3.429 1.00 98.50 107 PRO A N 1
ATOM 776 C CA . PRO A 1 107 ? -10.237 3.013 3.313 1.00 98.50 107 PRO A CA 1
ATOM 777 C C . PRO A 1 107 ? -9.177 2.071 2.711 1.00 98.50 107 PRO A C 1
ATOM 779 O O . PRO A 1 107 ? -8.057 1.996 3.211 1.00 98.50 107 PRO A O 1
ATOM 782 N N . VAL A 1 108 ? -9.525 1.361 1.633 1.00 98.81 108 VAL A N 1
ATOM 783 C CA . VAL A 1 108 ? -8.650 0.415 0.924 1.00 98.81 108 VAL A CA 1
ATOM 784 C C . VAL A 1 108 ? -8.226 1.002 -0.413 1.00 98.81 108 VAL A C 1
ATOM 786 O O . VAL A 1 108 ? -9.054 1.435 -1.220 1.00 98.81 108 VAL A O 1
ATOM 789 N N . TYR A 1 109 ? -6.922 1.020 -0.636 1.00 98.75 109 TYR A N 1
ATOM 790 C CA . TYR A 1 109 ? -6.270 1.665 -1.759 1.00 98.75 109 TYR A CA 1
ATOM 791 C C . TYR A 1 109 ? -5.305 0.710 -2.450 1.00 98.75 109 TYR A C 1
ATOM 793 O O . TYR A 1 109 ? -4.909 -0.300 -1.872 1.00 98.75 109 TYR A O 1
ATOM 801 N N . TYR A 1 110 ? -4.929 1.034 -3.679 1.00 98.50 110 TYR A N 1
ATOM 802 C CA . TYR A 1 110 ? -3.987 0.254 -4.457 1.00 98.50 110 TYR A CA 1
ATOM 803 C C . TYR A 1 110 ? -3.161 1.129 -5.398 1.00 98.50 110 TYR A C 1
ATOM 805 O O . TYR A 1 110 ? -3.601 2.194 -5.850 1.00 98.50 110 TYR A O 1
ATOM 813 N N . ARG A 1 111 ? -1.967 0.634 -5.723 1.00 97.69 111 ARG A N 1
ATOM 814 C CA . ARG A 1 111 ? -1.107 1.167 -6.785 1.00 97.69 111 ARG A CA 1
ATOM 815 C C . ARG A 1 111 ? -0.154 0.098 -7.302 1.00 97.69 111 ARG A C 1
ATOM 817 O O . ARG A 1 111 ? 0.175 -0.848 -6.580 1.00 97.69 111 ARG A O 1
ATOM 824 N N . TYR A 1 112 ? 0.336 0.286 -8.521 1.00 97.25 112 TYR A N 1
ATOM 825 C CA . TYR A 1 112 ? 1.408 -0.542 -9.057 1.00 97.25 112 TYR A CA 1
ATOM 826 C C . TYR A 1 112 ? 2.759 -0.062 -8.513 1.00 97.25 112 TYR A C 1
ATOM 828 O O . TYR A 1 112 ? 3.023 1.141 -8.451 1.00 97.25 112 TYR A O 1
ATOM 836 N N . ALA A 1 113 ? 3.593 -0.983 -8.036 1.00 96.50 113 ALA A N 1
ATOM 837 C CA . ALA A 1 113 ? 4.829 -0.642 -7.338 1.00 96.50 113 ALA A CA 1
ATOM 838 C C . ALA A 1 113 ? 5.813 -1.822 -7.302 1.00 96.50 113 ALA A C 1
ATOM 840 O O . ALA A 1 113 ? 5.383 -2.976 -7.340 1.00 96.50 113 ALA A O 1
ATOM 841 N N . PRO A 1 114 ? 7.117 -1.566 -7.108 1.00 95.50 114 PRO A N 1
ATOM 842 C CA . PRO A 1 114 ? 8.095 -2.626 -6.904 1.00 95.50 114 PRO A CA 1
ATOM 843 C C . PRO A 1 114 ? 7.940 -3.199 -5.497 1.00 95.50 114 PRO A C 1
ATOM 845 O O . PRO A 1 114 ? 7.875 -2.442 -4.528 1.00 95.50 114 PRO A O 1
ATOM 848 N N . PHE A 1 115 ? 7.815 -4.515 -5.358 1.00 94.00 115 PHE A N 1
ATOM 849 C CA . PHE A 1 115 ? 7.702 -5.189 -4.060 1.00 94.00 115 PHE A CA 1
ATOM 850 C C . PHE A 1 115 ? 9.091 -5.392 -3.456 1.00 94.00 115 PHE A C 1
ATOM 852 O O . PHE A 1 115 ? 9.273 -5.155 -2.263 1.00 94.00 115 PHE A O 1
ATOM 859 N N . LEU A 1 116 ? 10.062 -5.729 -4.307 1.00 89.56 116 LEU A N 1
ATOM 860 C CA . LEU A 1 116 ? 11.485 -5.775 -3.992 1.00 89.56 116 LEU A CA 1
ATOM 861 C C . LEU A 1 116 ? 12.174 -4.516 -4.537 1.00 89.56 116 LEU A C 1
ATOM 863 O O . LEU A 1 116 ? 11.721 -3.981 -5.550 1.00 89.56 116 LEU A O 1
ATOM 867 N N . PRO A 1 117 ? 13.244 -4.011 -3.899 1.00 86.38 117 PRO A N 1
ATOM 868 C CA . PRO A 1 117 ? 13.963 -2.849 -4.407 1.00 86.38 117 PRO A CA 1
ATOM 869 C C . PRO A 1 117 ? 14.498 -3.096 -5.824 1.00 86.38 117 PRO A C 1
ATOM 871 O O . PRO A 1 117 ? 15.276 -4.019 -6.049 1.00 86.38 117 PRO A O 1
ATOM 874 N N . GLN A 1 118 ? 14.081 -2.255 -6.768 1.00 90.69 118 GLN A N 1
ATOM 875 C CA . GLN A 1 118 ? 14.553 -2.244 -8.151 1.00 90.69 118 GLN A CA 1
ATOM 876 C C . GLN A 1 118 ? 15.032 -0.832 -8.468 1.00 90.69 118 GLN A C 1
ATOM 878 O O . GLN A 1 118 ? 14.248 0.111 -8.358 1.00 90.69 118 GLN A O 1
ATOM 883 N N . TYR A 1 119 ? 16.304 -0.674 -8.828 1.00 91.06 119 TYR A N 1
ATOM 884 C CA . TYR A 1 119 ? 16.900 0.644 -9.024 1.00 91.06 119 TYR A CA 1
ATOM 885 C C . TYR A 1 119 ? 17.366 0.852 -10.457 1.00 91.06 119 TYR A C 1
ATOM 887 O O . TYR A 1 119 ? 17.984 -0.027 -11.055 1.00 91.06 119 TYR A O 1
ATOM 895 N N . LYS A 1 120 ? 17.119 2.055 -10.967 1.00 91.00 120 LYS A N 1
ATOM 896 C CA . LYS A 1 120 ? 17.796 2.601 -12.138 1.00 91.00 120 LYS A CA 1
ATOM 897 C C . LYS A 1 120 ? 18.812 3.630 -11.663 1.00 91.00 120 LYS A C 1
ATOM 899 O O . LYS A 1 120 ? 18.480 4.452 -10.811 1.00 91.00 120 LYS A O 1
ATOM 904 N N . VAL A 1 121 ? 20.017 3.557 -12.211 1.00 90.19 121 VAL A N 1
ATOM 905 C CA . VAL A 1 121 ? 21.082 4.536 -11.980 1.00 90.19 121 VAL A CA 1
ATOM 906 C C . VAL A 1 121 ? 21.087 5.501 -13.158 1.00 90.19 121 VAL A C 1
ATOM 908 O O . VAL A 1 121 ? 21.030 5.053 -14.306 1.00 90.19 121 VAL A O 1
ATOM 911 N N . ASP A 1 122 ? 21.079 6.801 -12.886 1.00 86.38 122 ASP A N 1
ATOM 912 C CA . ASP A 1 122 ? 21.203 7.820 -13.928 1.00 86.38 122 ASP A CA 1
ATOM 913 C C . ASP A 1 122 ? 22.674 8.160 -14.241 1.00 86.38 122 ASP A C 1
ATOM 915 O O . ASP A 1 122 ? 23.605 7.573 -13.688 1.00 86.38 122 ASP A O 1
ATOM 919 N N . GLU A 1 123 ? 22.898 9.101 -15.161 1.00 88.31 123 GLU A N 1
ATOM 920 C CA . GLU A 1 123 ? 24.244 9.519 -15.585 1.00 88.31 123 GLU A CA 1
ATOM 921 C C . GLU A 1 123 ? 25.067 10.164 -14.455 1.00 88.31 123 GLU A C 1
ATOM 923 O O . GLU A 1 123 ? 26.295 10.202 -14.539 1.00 88.31 123 GLU A O 1
ATOM 928 N N . ASN A 1 124 ? 24.411 10.631 -13.388 1.00 90.06 124 ASN A N 1
ATOM 929 C CA . ASN A 1 124 ? 25.052 11.227 -12.217 1.00 90.06 124 ASN A CA 1
ATOM 930 C C . ASN A 1 124 ? 25.361 10.191 -11.124 1.00 90.06 124 ASN A C 1
ATOM 932 O O . ASN A 1 124 ? 26.030 10.517 -10.143 1.00 90.06 124 ASN A O 1
ATOM 936 N N . GLY A 1 125 ? 24.916 8.942 -11.295 1.00 88.12 125 GLY A N 1
ATOM 937 C CA . GLY A 1 125 ? 25.061 7.887 -10.297 1.00 88.12 125 GLY A CA 1
ATOM 938 C C . GLY A 1 125 ? 23.925 7.838 -9.272 1.00 88.12 125 GLY A C 1
ATOM 939 O O . GLY A 1 125 ? 24.030 7.082 -8.304 1.00 88.12 125 GLY A O 1
ATOM 940 N N . ASP A 1 126 ? 22.844 8.599 -9.469 1.00 88.19 126 ASP A N 1
ATOM 941 C CA . ASP A 1 126 ? 21.721 8.636 -8.536 1.00 88.19 126 ASP A CA 1
ATOM 942 C C . ASP A 1 126 ? 20.805 7.420 -8.721 1.00 88.19 126 ASP A C 1
ATOM 944 O O . ASP A 1 126 ? 20.409 7.054 -9.832 1.00 88.19 126 ASP A O 1
ATOM 948 N N . PHE A 1 127 ? 20.435 6.786 -7.604 1.00 89.56 127 PHE A N 1
ATOM 949 C CA . PHE A 1 127 ? 19.572 5.606 -7.587 1.00 89.56 127 PHE A CA 1
ATOM 950 C C . PHE A 1 127 ? 18.100 6.005 -7.478 1.00 89.56 127 PHE A C 1
ATOM 952 O O . PHE A 1 127 ? 17.658 6.544 -6.464 1.00 89.56 127 PHE A O 1
ATOM 959 N N . SER A 1 128 ? 17.307 5.642 -8.483 1.00 90.44 128 SER A N 1
ATOM 960 C CA . SER A 1 128 ? 15.853 5.823 -8.481 1.00 90.44 128 SER A CA 1
ATOM 961 C C . SER A 1 128 ? 15.131 4.485 -8.406 1.00 90.44 128 SER A C 1
ATOM 963 O O . SER A 1 128 ? 15.406 3.584 -9.196 1.00 90.44 128 SER A O 1
ATOM 965 N N . LEU A 1 129 ? 14.182 4.354 -7.475 1.00 93.75 129 LEU A N 1
ATOM 966 C CA . LEU A 1 129 ? 13.321 3.175 -7.378 1.00 93.75 129 LEU A CA 1
ATOM 967 C C . LEU A 1 129 ? 12.360 3.135 -8.578 1.00 93.75 129 LEU A C 1
ATOM 969 O O . LEU A 1 129 ? 11.614 4.093 -8.799 1.00 93.75 129 LEU A O 1
ATOM 973 N N . VAL A 1 130 ? 12.333 2.025 -9.313 1.00 96.06 130 VAL A N 1
ATOM 974 C CA . VAL A 1 130 ? 11.559 1.874 -10.556 1.00 96.06 130 VAL A CA 1
ATOM 975 C C . VAL A 1 130 ? 10.675 0.628 -10.561 1.00 96.06 130 VAL A C 1
ATOM 977 O O . VAL A 1 130 ? 10.861 -0.293 -9.771 1.00 96.06 130 VAL A O 1
ATOM 980 N N . VAL A 1 131 ? 9.704 0.614 -11.470 1.00 96.25 131 VAL A N 1
ATOM 981 C CA . VAL A 1 131 ? 9.091 -0.605 -12.012 1.00 96.25 131 VAL A CA 1
ATOM 982 C C . VAL A 1 131 ? 9.553 -0.786 -13.452 1.00 96.25 131 VAL A C 1
ATOM 984 O O . VAL A 1 131 ? 9.731 0.205 -14.164 1.00 96.25 131 VAL A O 1
ATOM 987 N N . VAL A 1 132 ? 9.748 -2.035 -13.864 1.00 95.69 132 VAL A N 1
ATOM 988 C CA . VAL A 1 132 ? 10.283 -2.397 -15.181 1.00 95.69 132 VAL A CA 1
ATOM 989 C C . VAL A 1 132 ? 9.181 -3.055 -16.009 1.00 95.69 132 VAL A C 1
ATOM 991 O O . VAL A 1 132 ? 8.512 -3.975 -15.536 1.00 95.69 132 VAL A O 1
ATOM 994 N N . GLY A 1 133 ? 8.941 -2.536 -17.206 1.00 94.69 133 GLY A N 1
ATOM 995 C CA . GLY A 1 133 ? 7.985 -3.077 -18.163 1.00 94.69 133 GLY A CA 1
ATOM 996 C C . GLY A 1 133 ? 8.542 -4.275 -18.941 1.00 94.69 133 GLY A C 1
ATOM 997 O O . GLY A 1 133 ? 9.720 -4.619 -18.801 1.00 94.69 133 GLY A O 1
ATOM 998 N N . PRO A 1 134 ? 7.695 -4.946 -19.737 1.00 94.00 134 PRO A N 1
ATOM 999 C CA . PRO A 1 134 ? 8.072 -6.145 -20.484 1.00 94.00 134 PRO A CA 1
ATOM 1000 C C . PRO A 1 134 ? 9.192 -5.904 -21.506 1.00 94.00 134 PRO A C 1
ATOM 1002 O O . PRO A 1 134 ? 9.973 -6.821 -21.754 1.00 94.00 134 PRO A O 1
ATOM 1005 N N . ASP A 1 135 ? 9.312 -4.685 -22.041 1.00 94.00 135 ASP A N 1
ATOM 1006 C CA . ASP A 1 135 ? 10.317 -4.316 -23.043 1.00 94.00 135 ASP A CA 1
ATOM 1007 C C . ASP A 1 135 ? 11.531 -3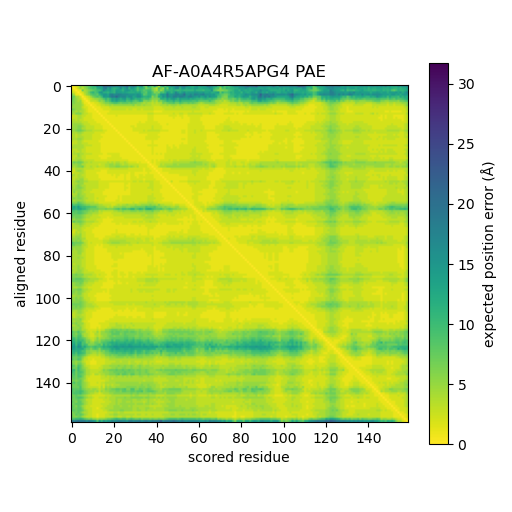.597 -22.414 1.00 94.00 135 ASP A C 1
ATOM 1009 O O . ASP A 1 135 ? 12.393 -3.058 -23.114 1.00 94.00 135 ASP A O 1
ATOM 1013 N N . GLY A 1 136 ? 11.633 -3.605 -21.078 1.00 92.12 136 GLY A N 1
ATOM 1014 C CA . GLY A 1 136 ? 12.722 -2.986 -20.317 1.00 92.12 136 GLY A CA 1
ATOM 1015 C C . GLY A 1 136 ? 12.542 -1.488 -20.053 1.00 92.12 136 GLY A C 1
ATOM 1016 O O . GLY A 1 136 ? 13.416 -0.858 -19.451 1.00 92.12 136 GLY A O 1
ATOM 1017 N N . GLU A 1 137 ? 11.419 -0.899 -20.463 1.00 94.06 137 GLU A N 1
ATOM 1018 C CA . GLU A 1 137 ? 11.062 0.467 -20.109 1.00 94.06 137 GLU A CA 1
ATOM 1019 C C . GLU A 1 137 ? 10.880 0.614 -18.590 1.00 94.06 137 GLU A C 1
ATOM 1021 O O . GLU A 1 137 ? 10.440 -0.300 -17.898 1.00 94.06 137 GLU A O 1
ATOM 1026 N N . THR A 1 138 ? 11.223 1.778 -18.036 1.00 94.88 138 THR A N 1
ATOM 1027 C CA . THR A 1 138 ? 11.181 2.005 -16.583 1.00 94.88 138 THR A CA 1
ATOM 1028 C C . THR A 1 138 ? 10.257 3.156 -16.232 1.00 94.88 138 THR A C 1
ATOM 1030 O O . THR A 1 138 ? 10.410 4.243 -16.793 1.00 94.88 138 THR A O 1
ATOM 1033 N N . LEU A 1 139 ? 9.383 2.964 -15.243 1.00 94.50 139 LEU A N 1
ATOM 1034 C CA . LEU A 1 139 ? 8.588 4.036 -14.635 1.00 94.50 139 LEU A CA 1
ATOM 1035 C C . LEU A 1 139 ? 8.944 4.221 -13.151 1.00 94.50 139 LEU A C 1
ATOM 1037 O O . LEU A 1 139 ? 9.411 3.270 -12.519 1.00 94.50 139 LEU A O 1
ATOM 1041 N N . PRO A 1 140 ? 8.713 5.413 -12.562 1.00 94.06 140 PRO A N 1
ATOM 1042 C CA . PRO A 1 140 ? 8.931 5.638 -11.134 1.00 94.06 140 PRO A CA 1
ATOM 1043 C C . PRO A 1 140 ? 8.147 4.645 -10.260 1.00 94.06 140 PRO A C 1
ATOM 1045 O O . PRO A 1 140 ? 6.943 4.466 -10.430 1.00 94.06 140 PRO A O 1
ATOM 1048 N N . GLY A 1 141 ? 8.826 4.007 -9.302 1.00 92.44 141 GLY A N 1
ATOM 1049 C CA . GLY A 1 141 ? 8.230 3.036 -8.374 1.00 92.44 141 GLY A CA 1
ATOM 1050 C C . GLY A 1 141 ? 7.874 3.611 -6.995 1.00 92.44 141 GLY A C 1
ATOM 1051 O O . GLY A 1 141 ? 7.095 3.010 -6.236 1.00 92.44 141 GLY A O 1
ATOM 1052 N N . ALA A 1 142 ? 8.438 4.771 -6.651 1.00 91.75 142 ALA A N 1
ATOM 1053 C CA . ALA A 1 142 ? 8.161 5.478 -5.404 1.00 91.75 142 ALA A CA 1
ATOM 1054 C C . ALA A 1 142 ? 6.708 5.987 -5.342 1.00 91.75 142 ALA A C 1
ATOM 1056 O O . ALA A 1 142 ? 6.032 6.136 -6.357 1.00 91.75 142 ALA A O 1
ATOM 1057 N N . ALA A 1 143 ? 6.201 6.216 -4.129 1.00 92.69 143 ALA A N 1
ATOM 1058 C CA . ALA A 1 143 ? 4.880 6.806 -3.942 1.00 92.69 143 ALA A CA 1
ATOM 1059 C C .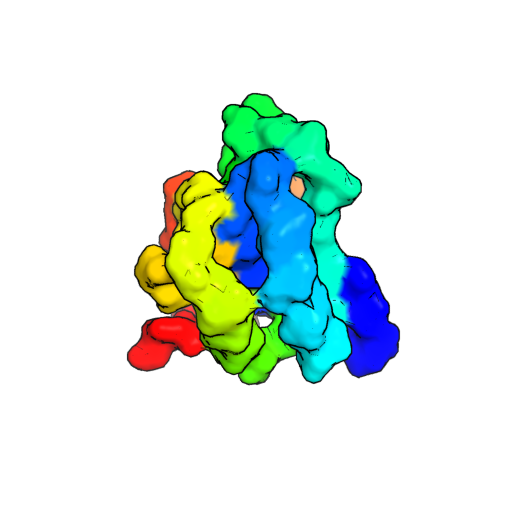 ALA A 1 143 ? 4.914 8.286 -4.365 1.00 92.69 143 ALA A C 1
ATOM 1061 O O . ALA A 1 143 ? 5.549 9.095 -3.698 1.00 92.69 143 ALA A O 1
ATOM 1062 N N . GLY A 1 144 ? 4.253 8.616 -5.476 1.00 90.38 144 GLY A N 1
ATOM 1063 C CA . GLY A 1 144 ? 4.182 9.980 -6.001 1.00 90.38 144 GLY A CA 1
ATOM 1064 C C . GLY A 1 144 ? 3.097 10.849 -5.356 1.00 90.38 144 GLY A C 1
ATOM 1065 O O . GLY A 1 144 ? 2.450 10.485 -4.373 1.00 90.38 144 GLY A O 1
ATOM 1066 N N . ASN A 1 145 ? 2.864 12.010 -5.957 1.00 91.25 145 ASN A N 1
ATOM 1067 C CA . ASN A 1 145 ? 1.788 12.944 -5.609 1.00 91.25 145 ASN A CA 1
ATOM 1068 C C . ASN A 1 145 ? 0.455 12.634 -6.320 1.00 91.25 145 ASN A C 1
ATOM 1070 O O . ASN A 1 145 ? -0.537 13.328 -6.100 1.00 91.25 145 ASN A O 1
ATOM 1074 N N . GLU A 1 146 ? 0.414 11.590 -7.142 1.00 92.62 146 GLU A N 1
ATOM 1075 C CA . GLU A 1 146 ? -0.788 11.117 -7.815 1.00 92.62 146 GLU A CA 1
ATOM 1076 C C . GLU A 1 146 ? -0.712 9.616 -8.111 1.00 92.62 146 GLU A C 1
ATOM 1078 O O . GLU A 1 146 ? 0.341 8.986 -7.994 1.00 92.62 146 GLU A O 1
ATOM 1083 N N . TYR A 1 147 ? -1.860 9.040 -8.465 1.00 94.38 147 TYR A N 1
ATOM 1084 C CA . TYR A 1 147 ? -1.961 7.652 -8.902 1.00 94.38 147 TYR A CA 1
ATOM 1085 C C . TYR A 1 147 ? -1.534 7.518 -10.362 1.00 94.38 147 TYR A C 1
ATOM 1087 O O . TYR A 1 147 ? -2.021 8.255 -11.220 1.00 94.38 147 TYR A O 1
ATOM 1095 N N . THR A 1 148 ? -0.735 6.494 -10.651 1.00 92.38 148 THR A N 1
ATOM 1096 C CA . THR A 1 148 ? -0.386 6.092 -12.013 1.00 92.38 148 THR A CA 1
ATOM 1097 C C . THR A 1 148 ? -0.654 4.601 -12.215 1.00 92.38 148 THR A C 1
ATOM 1099 O O . THR A 1 148 ? -0.457 3.776 -11.321 1.00 92.38 148 THR A O 1
ATOM 1102 N N . CYS A 1 149 ? -1.124 4.258 -13.412 1.00 94.25 149 CYS A N 1
ATOM 1103 C CA . CYS A 1 149 ? -1.232 2.885 -13.890 1.00 94.25 149 CYS A CA 1
ATOM 1104 C C . CYS A 1 149 ? -0.225 2.730 -15.032 1.00 94.25 149 CYS A C 1
ATOM 1106 O O . CYS A 1 149 ? -0.338 3.476 -16.009 1.00 94.25 149 CYS A O 1
ATOM 1108 N N . PRO A 1 150 ? 0.762 1.823 -14.932 1.00 94.50 150 PRO A N 1
ATOM 1109 C CA . PRO A 1 150 ? 1.659 1.556 -16.045 1.00 94.50 150 PRO A CA 1
ATOM 1110 C C . PRO A 1 150 ? 0.881 1.113 -17.290 1.00 94.50 150 PRO A C 1
ATOM 1112 O O . PRO A 1 150 ? -0.097 0.377 -17.150 1.00 94.50 150 PRO A O 1
ATOM 1115 N N . PRO A 1 151 ? 1.312 1.502 -18.503 1.00 94.75 151 PRO A N 1
ATOM 1116 C CA . PRO A 1 151 ? 0.604 1.162 -19.738 1.00 94.75 151 PRO A CA 1
ATOM 1117 C C . PRO A 1 151 ? 0.605 -0.345 -20.036 1.00 94.75 151 PRO A C 1
ATOM 1119 O O . PRO A 1 151 ? -0.268 -0.826 -20.749 1.00 94.75 151 PRO A O 1
ATOM 1122 N N . TRP A 1 152 ? 1.557 -1.092 -19.469 1.00 94.44 152 TRP A N 1
ATOM 1123 C CA . TRP A 1 152 ? 1.665 -2.546 -19.607 1.00 94.44 152 TRP A CA 1
ATOM 1124 C C . TRP A 1 152 ? 0.866 -3.337 -18.559 1.00 94.44 152 TRP A C 1
ATOM 1126 O O . TRP A 1 152 ? 0.840 -4.564 -18.612 1.00 94.44 152 TRP A O 1
ATOM 1136 N N . ALA A 1 153 ? 0.250 -2.672 -17.576 1.00 93.44 153 ALA A N 1
ATOM 1137 C CA . ALA A 1 153 ? -0.504 -3.327 -16.512 1.00 93.44 153 ALA A CA 1
ATOM 1138 C C . ALA A 1 153 ? -2.007 -3.059 -16.668 1.00 93.44 153 ALA A C 1
ATOM 1140 O O . ALA A 1 153 ? -2.434 -1.914 -16.800 1.00 93.44 153 ALA A O 1
ATOM 1141 N N . SER A 1 154 ? -2.824 -4.109 -16.592 1.00 93.88 154 SER A N 1
ATOM 1142 C CA . SER A 1 154 ? -4.283 -3.973 -16.511 1.00 93.88 154 SER A CA 1
ATOM 1143 C C . SER A 1 154 ? -4.704 -3.577 -15.092 1.00 93.88 154 SER A C 1
ATOM 1145 O O . SER A 1 154 ? -4.258 -4.204 -14.128 1.00 93.88 154 SER A O 1
ATOM 1147 N N . ASP A 1 155 ? -5.554 -2.550 -14.957 1.00 94.88 155 ASP A N 1
ATOM 1148 C CA . ASP A 1 155 ? -6.086 -2.093 -13.663 1.00 94.88 155 ASP A CA 1
ATOM 1149 C C . ASP A 1 155 ? -7.067 -3.148 -13.099 1.00 94.88 155 ASP A C 1
ATOM 1151 O O . ASP A 1 155 ? -8.149 -3.337 -13.657 1.00 94.88 155 ASP A O 1
ATOM 1155 N N . PRO A 1 156 ? -6.738 -3.829 -11.984 1.00 93.94 156 PRO A N 1
ATOM 1156 C CA . PRO A 1 156 ? -7.490 -4.990 -11.508 1.00 93.94 156 PRO A CA 1
ATOM 1157 C C . PRO A 1 156 ? -8.865 -4.630 -10.934 1.00 93.94 156 PRO A C 1
ATOM 1159 O O . PRO A 1 156 ? -9.694 -5.512 -10.735 1.00 93.94 156 PRO A O 1
ATOM 1162 N N . PHE A 1 157 ? -9.127 -3.346 -10.666 1.00 94.44 157 PHE A N 1
ATOM 1163 C CA . PHE A 1 157 ? -10.408 -2.872 -10.134 1.00 94.44 157 PHE A CA 1
ATOM 1164 C C . PHE A 1 157 ? -11.193 -2.030 -11.146 1.00 94.44 157 PHE A C 1
ATOM 1166 O O . PHE A 1 157 ? -12.279 -1.533 -10.823 1.00 94.4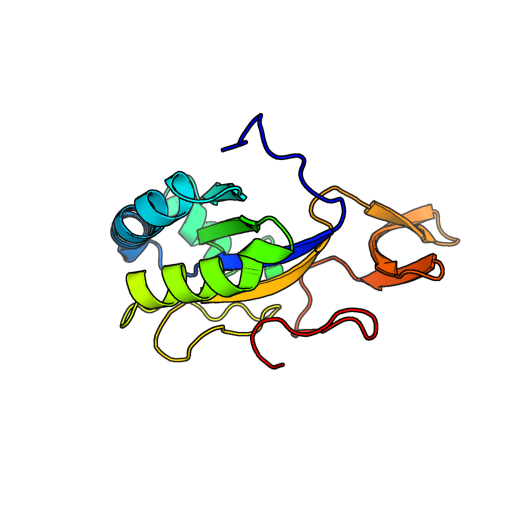4 157 PHE A O 1
ATOM 1173 N N . ARG A 1 158 ? -10.642 -1.817 -12.346 1.00 87.06 158 ARG A N 1
ATOM 1174 C CA . ARG A 1 158 ? -11.274 -1.116 -13.473 1.00 87.06 158 ARG A CA 1
ATOM 1175 C C . ARG A 1 158 ? -10.954 -1.857 -14.785 1.00 87.06 158 ARG A C 1
ATOM 1177 O O . ARG A 1 158 ? -10.236 -1.292 -15.609 1.00 87.06 158 ARG A O 1
ATOM 1184 N N . PRO A 1 159 ? -11.432 -3.106 -14.933 1.00 63.09 159 PRO A N 1
ATOM 1185 C CA . PRO A 1 159 ? -11.252 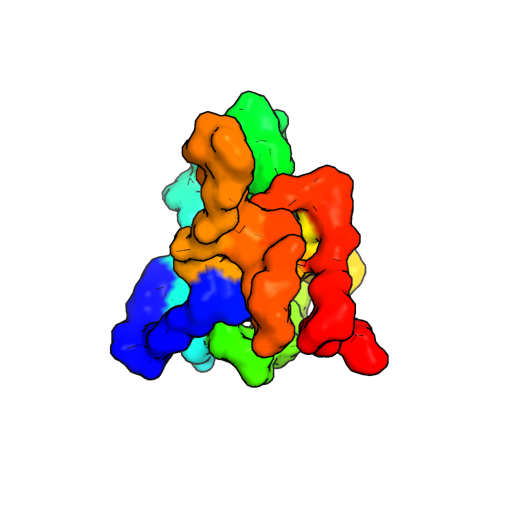-3.883 -16.155 1.00 63.09 159 PRO A CA 1
ATOM 1186 C C . PRO A 1 159 ? -12.001 -3.278 -17.349 1.00 63.09 159 PRO A C 1
ATOM 1188 O O . PRO A 1 159 ? -12.999 -2.548 -17.125 1.00 63.09 159 PRO A O 1
#

Nearest PDB structures (foldseek):
  8car-assembly1_A  TM=9.486E-01  e=5.683E-19  Thermomonospora curvata
  8cav-assembly1_B  TM=9.653E-01  e=1.023E-17  Thermomonospora curvata
  8w7l-assembly1_B  TM=8.284E-01  e=3.397E-06  Streptococcus pneumoniae
  8w7j-assembly1_A  TM=7.926E-01  e=1.676E-06  Streptococcus pneumoniae
  8wgo-assembly1_B  TM=7.138E-01  e=3.862E-06  Streptococcus pneumoniae

Organism: NCBI:txid705336

Radius of gyration: 15.43 Å; Cα contacts (8 Å, |Δi|>4): 321; chains: 1; bounding box: 43×36×41 Å

Foldseek 3Di:
DADPVDDQDQWAKKKFAFDALVCLVVLCVLLVVLQVVAAKDKDAQPHSVSLVVLCVCPVHVQSRRRRMMIRHDRVCNLVSLVSSQVSAFQHDGDDNQLWDHLDDRGRMTIAIAGPHFDWDQDPVRDTFGWDAAPVRDTDGRGRDRHGDDPPRDDDSSHD

Solvent-accessible surface area (backbone atoms only — not comparable to full-atom values): 8908 Å² total; per-residue (Å²): 90,79,44,93,89,58,82,80,56,59,51,45,56,32,39,32,35,26,39,39,43,94,42,38,67,64,51,47,69,47,41,50,66,57,50,76,74,45,79,44,31,39,51,64,52,92,40,44,67,57,37,44,55,35,53,67,31,84,86,42,63,60,40,22,18,56,35,28,42,34,48,42,43,83,86,44,37,46,61,51,49,52,53,48,25,60,59,33,56,79,46,71,37,53,78,46,56,33,34,46,66,77,46,94,54,16,38,27,29,34,37,64,32,38,70,41,97,38,74,46,70,50,98,87,67,52,77,40,52,26,35,74,47,98,87,68,50,75,46,83,26,63,64,46,89,47,62,64,76,60,92,90,54,83,52,74,89,65,123

Sequence (159 aa):
MHDPRFEIPAQGWKLHVSARPGTLAETLDRVLPVLFGTACDFKVARSAAVLADLNSGDGDAGAVGKAVTVYPAPDEAAALGHALAEALAGMAGPRIVSDRRVRRDAPVYYRYAPFLPQYKVDENGDFSLVVVGPDGETLPGAAGNEYTCPPWASDPFRP

Mean predicted aligned error: 3.62 Å